Protein AF-X0TR51-F1 (afdb_monomer)

pLDDT: mean 93.68, std 5.57, range [57.34, 98.56]

Secondary structure (DSSP, 8-state):
--EEEEETTEEEEETSSS--SEETTEE--EEEEEEE-SSTTS-EEEEEEEEEESS--EEEEEEE---SS-TT-EEEEE-GGG-EEETTEEEEEPPP-TTSSSSS--TTHHHHSPPPEES-EEEEEEE--SS---EEEEEEEEEEPP-

InterPro domains:
  IPR057888 Crassvirus muzzle protein, C-terminal domain [PF25729] (19-97)

Organism: NCBI:txid412755

Mean predicted aligned error: 4.41 Å

Solvent-accessible surface area (backbone atoms only — not comparable to full-atom values): 8303 Å² total; per-residue (Å²): 137,84,52,73,51,71,60,87,95,44,82,45,69,48,70,79,58,69,56,39,60,53,57,94,85,46,77,49,63,51,76,46,79,48,76,52,48,76,65,60,91,41,49,26,38,54,48,32,38,37,41,37,35,86,55,81,55,25,27,75,35,31,42,24,73,54,43,100,88,38,78,72,22,41,34,33,46,42,56,44,90,60,44,44,81,52,96,76,29,34,36,28,64,61,43,14,15,14,30,59,91,40,81,60,76,36,81,76,22,34,77,73,30,45,80,40,65,34,40,40,39,40,35,36,37,38,32,75,68,46,48,89,74,54,77,78,48,78,48,80,44,60,50,70,65,81,129

Sequence (147 aa):
MKLVSYIGDAIYIHNSNETRNNFWGSQRNSILEVVANEAPNIKKTFEAMAIHSNKPWDVNYIGIPADGTYESGMQSKIPESRFRLIEGIYHSPYLRNMKTYTSTASNLDLIRGESLRGYYAEHRLVNDDTTEVTLFKVDVMGNVSRI

Nearest PDB structures (foldseek):
  8ckb-assembly1_F001  TM=7.192E-01  e=5.244E-05  Bacteroides phage crAss001
  7qok-assembly1_A  TM=7.126E-01  e=6.211E-05  Bacteroides phage crAss001
  6gjt-assembly1_C  TM=2.419E-01  e=7.248E-01  Chlamydia trachomatis
  4gwn-assembly1_A  TM=2.907E-01  e=1.891E+00  Homo sapiens
  3ejk-assembly1_A-2  TM=1.885E-01  e=7.248E-01  Oleidesulfovibrio alaskensis G20

Foldseek 3Di:
DWDWDDDPPDIDTAPPDQFHCQDPNDRDKDKDKDKFQVPLVFKKFWWKKKWQKQDFKWQAWKWADADPVRNLGFIFTQGSVQFDQDPRMTMHTFFAGQCQPHSDGHPVCSHVHHTHMHNMMMTMIIGRDRGDMDTDDMDIDIGTDDD

Structure (mmCIF, N/CA/C/O backbone):
data_AF-X0TR51-F1
#
_entry.id   AF-X0TR51-F1
#
loop_
_atom_site.group_PDB
_atom_site.id
_atom_site.type_symbol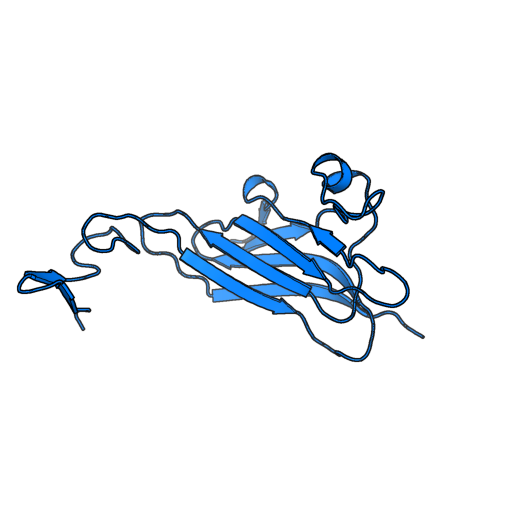
_atom_site.label_atom_id
_atom_site.label_alt_id
_atom_site.label_comp_id
_atom_site.label_asym_id
_atom_site.label_entity_id
_atom_site.label_seq_id
_atom_site.pdbx_PDB_ins_code
_atom_site.Cartn_x
_atom_site.Cartn_y
_atom_site.Cartn_z
_atom_site.occupancy
_atom_site.B_iso_or_equiv
_atom_site.auth_seq_id
_atom_site.auth_comp_id
_atom_site.auth_asym_id
_atom_site.auth_atom_id
_atom_site.pdbx_PDB_model_num
ATOM 1 N N . MET A 1 1 ? -3.208 -4.317 30.575 1.00 69.62 1 MET A N 1
ATOM 2 C CA . MET A 1 1 ? -2.765 -2.917 30.776 1.00 69.62 1 MET A CA 1
ATOM 3 C C . MET A 1 1 ? -3.768 -2.015 30.067 1.00 69.62 1 MET A C 1
ATOM 5 O O . MET A 1 1 ? -4.148 -2.369 28.959 1.00 69.62 1 MET A O 1
ATOM 9 N N . LYS A 1 2 ? -4.270 -0.941 30.690 1.00 81.12 2 LYS A N 1
ATOM 10 C CA . LYS A 1 2 ? -5.188 0.005 30.023 1.00 81.12 2 LYS A CA 1
ATOM 11 C C . LYS A 1 2 ? -4.378 1.170 29.463 1.00 81.12 2 LYS A C 1
ATOM 13 O O . LYS A 1 2 ? -3.544 1.712 30.183 1.00 81.12 2 LYS A O 1
ATOM 18 N N . LEU A 1 3 ? -4.621 1.533 28.207 1.00 86.69 3 LEU A N 1
ATOM 19 C CA . LEU A 1 3 ? -4.030 2.722 27.599 1.00 86.69 3 LEU A CA 1
ATOM 20 C C . LEU A 1 3 ? -4.918 3.926 27.933 1.00 86.69 3 LEU A C 1
ATOM 22 O O . LEU A 1 3 ? -6.128 3.889 27.720 1.00 86.69 3 LEU A O 1
ATOM 26 N N . VAL A 1 4 ? -4.324 4.980 28.485 1.00 90.31 4 VAL A N 1
ATOM 27 C CA . VAL A 1 4 ? -5.047 6.159 28.975 1.00 90.31 4 VAL A CA 1
ATOM 28 C C . VAL A 1 4 ? -4.386 7.416 28.424 1.00 90.31 4 VAL A C 1
ATOM 30 O O . VAL A 1 4 ? -3.162 7.515 28.411 1.00 90.31 4 VAL A O 1
ATOM 33 N N . SER A 1 5 ? -5.195 8.373 27.975 1.00 90.62 5 SER A N 1
ATOM 34 C CA . SER A 1 5 ? -4.749 9.710 27.569 1.00 90.62 5 SER A CA 1
ATOM 35 C C . SER A 1 5 ? -5.602 10.794 28.217 1.00 90.62 5 SER A C 1
ATOM 37 O O . SER A 1 5 ? -6.742 10.529 28.597 1.00 90.62 5 SER A O 1
ATOM 39 N N . TYR A 1 6 ? -5.087 12.020 28.250 1.00 89.12 6 TYR A N 1
ATOM 40 C CA . TYR A 1 6 ? -5.758 13.184 28.826 1.00 89.12 6 TYR A CA 1
ATOM 41 C C . TYR A 1 6 ? -5.978 14.251 27.752 1.00 89.12 6 TYR A C 1
ATOM 43 O O . TYR A 1 6 ? -5.099 14.473 26.918 1.00 89.12 6 TYR A O 1
ATOM 51 N N . ILE A 1 7 ? -7.138 14.906 27.771 1.00 86.69 7 ILE A N 1
ATOM 52 C CA . ILE A 1 7 ? -7.391 16.132 27.005 1.00 86.69 7 ILE A CA 1
ATOM 53 C C . ILE A 1 7 ? -8.014 17.167 27.946 1.00 86.69 7 ILE A C 1
ATOM 55 O O . ILE A 1 7 ? -9.140 17.003 28.414 1.00 86.69 7 ILE A O 1
ATOM 59 N N . GLY A 1 8 ? -7.240 18.198 28.298 1.00 87.31 8 GLY A N 1
ATOM 60 C CA . GLY A 1 8 ? -7.568 19.047 29.448 1.00 87.31 8 GLY A CA 1
ATOM 61 C C . GLY A 1 8 ? -7.698 18.205 30.723 1.00 87.31 8 GLY A C 1
ATOM 62 O O . GLY A 1 8 ? -6.837 17.369 30.996 1.00 87.31 8 GLY A O 1
ATOM 63 N N . ASP A 1 9 ? -8.809 18.369 31.439 1.00 87.81 9 ASP A N 1
ATOM 64 C CA . ASP A 1 9 ? -9.109 17.629 32.675 1.00 87.81 9 ASP A CA 1
ATOM 65 C C . ASP A 1 9 ? -9.849 16.296 32.435 1.00 87.81 9 ASP A C 1
ATOM 67 O O . ASP A 1 9 ? -10.185 15.580 33.381 1.00 87.81 9 ASP A O 1
ATOM 71 N N . ALA A 1 10 ? -10.126 15.937 31.176 1.00 87.81 10 ALA A N 1
ATOM 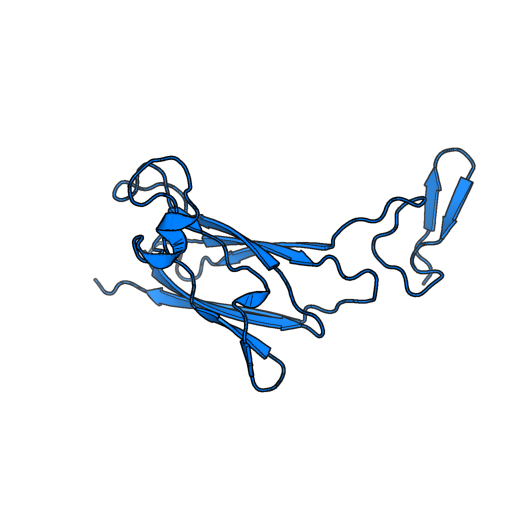72 C CA . ALA A 1 10 ? -10.861 14.723 30.837 1.00 87.81 10 ALA A CA 1
ATOM 73 C C . ALA A 1 10 ? -9.926 13.525 30.614 1.00 87.81 10 ALA A C 1
ATOM 75 O O . ALA A 1 10 ? -8.977 13.585 29.827 1.00 87.81 10 ALA A O 1
ATOM 76 N N . ILE A 1 11 ? -10.247 12.404 31.268 1.00 89.38 11 ILE A N 1
ATOM 77 C CA . ILE A 1 11 ? -9.571 11.115 31.084 1.00 89.38 11 ILE A CA 1
ATOM 78 C C . ILE A 1 11 ? -10.256 10.344 29.959 1.00 89.38 11 ILE A C 1
ATOM 80 O O . ILE A 1 11 ? -11.465 10.122 29.992 1.00 89.38 11 ILE A O 1
ATOM 84 N N . TYR A 1 12 ? -9.470 9.867 29.000 1.00 88.94 12 TYR A N 1
ATOM 85 C CA . TYR A 1 12 ? -9.935 8.994 27.932 1.00 88.94 12 TYR A CA 1
ATOM 86 C C . TYR A 1 12 ? -9.242 7.634 28.021 1.00 88.94 12 TYR A C 1
ATOM 88 O O . TYR A 1 12 ? -8.014 7.539 27.961 1.00 88.94 12 TYR A O 1
ATOM 96 N N . ILE A 1 13 ? -10.041 6.577 28.179 1.00 89.88 13 ILE A N 1
ATOM 97 C CA . ILE A 1 13 ? -9.565 5.194 28.249 1.00 89.88 13 ILE A CA 1
ATOM 98 C C . ILE A 1 13 ? -9.694 4.571 26.860 1.00 89.88 13 ILE A C 1
ATOM 100 O O . ILE A 1 13 ? -10.799 4.289 26.388 1.00 89.88 13 ILE A O 1
ATOM 104 N N . HIS A 1 14 ? -8.550 4.324 26.233 1.00 89.38 14 HIS A N 1
ATOM 105 C CA . HIS A 1 14 ? -8.461 3.677 24.928 1.00 89.38 14 HIS A CA 1
ATOM 106 C C . HIS A 1 14 ? -8.790 2.191 25.025 1.00 89.38 14 HIS A C 1
ATOM 108 O O . HIS A 1 14 ? -8.539 1.555 26.053 1.00 89.38 14 HIS A O 1
ATOM 114 N N . ASN A 1 15 ? -9.306 1.632 23.927 1.00 86.38 15 ASN A N 1
ATOM 115 C CA . ASN A 1 15 ? -9.636 0.209 23.796 1.00 86.38 15 ASN A CA 1
ATOM 116 C C . ASN A 1 15 ? -10.563 -0.302 24.917 1.00 86.38 15 ASN A C 1
ATOM 118 O O . ASN A 1 15 ? -10.451 -1.442 25.363 1.00 86.38 15 ASN A O 1
ATOM 122 N N . SER A 1 16 ? -11.457 0.561 25.410 1.00 88.62 16 SER A N 1
ATOM 123 C CA . SER A 1 16 ? -12.477 0.212 26.408 1.00 88.62 16 SER A CA 1
ATOM 124 C C . SER A 1 16 ? -13.672 -0.542 25.805 1.00 88.62 16 SER A C 1
ATOM 126 O O . SER A 1 16 ? -14.463 -1.121 26.544 1.00 88.62 16 SER A O 1
ATOM 128 N N . ASN A 1 17 ? -13.773 -0.565 24.476 1.00 88.56 17 ASN A N 1
ATOM 129 C CA . ASN A 1 17 ? -14.732 -1.314 23.670 1.00 88.56 17 ASN A CA 1
ATOM 130 C C . ASN A 1 17 ? -14.005 -1.963 22.470 1.00 88.56 17 ASN A C 1
ATOM 132 O O . ASN A 1 17 ? -12.772 -1.992 22.422 1.00 88.56 17 ASN A O 1
ATOM 136 N N . GLU A 1 18 ? -14.752 -2.506 21.509 1.00 89.81 18 GLU A N 1
ATOM 137 C CA . GLU A 1 18 ? -14.186 -3.117 20.296 1.00 89.81 18 GLU A CA 1
ATOM 138 C C . GLU A 1 18 ? -13.634 -2.089 19.299 1.00 89.81 18 GLU A C 1
ATOM 140 O O . GLU A 1 18 ? -12.819 -2.445 18.451 1.00 89.81 18 GLU A O 1
ATOM 145 N N . THR A 1 19 ? -14.016 -0.814 19.427 1.00 92.31 1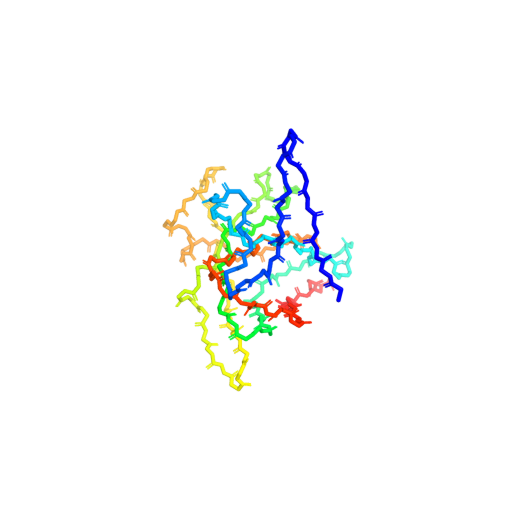9 THR A N 1
ATOM 146 C CA . THR A 1 19 ? -13.563 0.258 18.542 1.00 92.31 19 THR A CA 1
ATOM 147 C C . THR A 1 19 ? -12.086 0.582 18.792 1.00 92.31 19 THR A C 1
ATOM 149 O O . THR A 1 19 ? -11.666 0.935 19.896 1.00 92.31 19 THR A O 1
ATOM 152 N N . ARG A 1 20 ? -11.275 0.462 17.747 1.00 92.12 20 ARG A N 1
ATOM 153 C CA . ARG A 1 20 ? -9.848 0.788 17.689 1.00 92.12 20 ARG A CA 1
ATOM 154 C C . ARG A 1 20 ? -9.639 2.105 16.954 1.00 92.12 20 ARG A C 1
ATOM 156 O O . ARG A 1 20 ? -10.508 2.549 16.211 1.00 92.12 20 ARG A O 1
ATOM 163 N N . ASN A 1 21 ? -8.490 2.744 17.181 1.00 91.12 21 ASN A N 1
ATOM 164 C CA . ASN A 1 21 ? -8.105 4.027 16.569 1.00 91.12 21 ASN A CA 1
ATOM 165 C C . ASN A 1 21 ? -9.136 5.160 16.723 1.00 91.12 21 ASN A C 1
ATOM 167 O O . ASN A 1 21 ? -9.188 6.081 15.906 1.00 91.12 21 ASN A O 1
ATOM 171 N N . ASN A 1 22 ? -9.955 5.107 17.775 1.00 92.12 22 ASN A N 1
ATOM 172 C CA . ASN A 1 22 ? -10.863 6.186 18.118 1.00 92.12 22 ASN A CA 1
ATOM 173 C C . ASN A 1 22 ? -10.232 7.066 19.195 1.00 92.12 22 ASN A C 1
ATOM 175 O O . ASN A 1 22 ? -10.023 6.624 20.328 1.00 92.12 22 ASN A O 1
ATOM 179 N N . PHE A 1 23 ? -9.952 8.315 18.839 1.00 90.25 23 PHE A N 1
ATOM 180 C CA . PHE A 1 23 ? -9.351 9.301 19.727 1.00 90.25 23 PHE A CA 1
ATOM 181 C C . PHE A 1 23 ? -10.382 10.389 20.003 1.00 90.25 23 PHE A C 1
ATOM 183 O O . PHE A 1 23 ? -10.694 11.192 19.123 1.00 90.25 23 PHE A O 1
ATOM 190 N N . TRP A 1 24 ? -10.933 10.392 21.219 1.00 89.06 24 TRP A N 1
ATOM 191 C CA . TRP A 1 24 ? -11.911 11.389 21.672 1.00 89.06 24 TRP A CA 1
ATOM 192 C C . TRP A 1 24 ? -13.132 11.523 20.741 1.00 89.06 24 TRP A C 1
ATOM 194 O O . TRP A 1 24 ? -13.575 12.627 20.434 1.00 89.06 24 TRP A O 1
ATOM 204 N N . GLY A 1 25 ? -13.661 10.398 20.249 1.00 88.38 25 GLY A N 1
ATOM 205 C CA . GLY A 1 25 ? -14.802 10.362 19.326 1.00 88.38 25 GLY A CA 1
ATOM 206 C C . GLY A 1 25 ? -14.426 10.500 17.847 1.00 88.38 25 GLY A C 1
ATOM 207 O O . GLY A 1 25 ? -15.260 10.234 16.985 1.00 88.38 25 GLY A O 1
ATOM 208 N N . SER A 1 26 ? -13.178 10.849 17.524 1.00 91.75 26 SER A N 1
ATOM 209 C CA . SER A 1 26 ? -12.691 10.910 16.144 1.00 91.75 26 SER A CA 1
ATOM 210 C C . SER A 1 26 ? -12.097 9.566 15.719 1.00 91.75 26 SER A C 1
ATOM 212 O O . SER A 1 26 ? -11.048 9.153 16.219 1.00 91.75 26 SER A O 1
ATOM 214 N N . GLN A 1 27 ? -12.765 8.891 14.782 1.00 94.44 27 GLN A N 1
ATOM 215 C CA . GLN A 1 27 ? -12.278 7.649 14.183 1.00 94.44 27 GLN A CA 1
ATOM 216 C C . GLN A 1 27 ? -11.122 7.930 13.214 1.00 94.44 27 GLN A C 1
ATOM 218 O O . GLN A 1 27 ? -11.209 8.832 12.377 1.00 94.44 27 GLN A O 1
ATOM 223 N N . ARG A 1 28 ? -10.043 7.151 13.316 1.00 95.50 28 ARG A N 1
ATOM 224 C CA . ARG A 1 28 ? -8.875 7.215 12.430 1.00 95.50 28 ARG A CA 1
ATOM 225 C C . ARG A 1 28 ? -8.590 5.850 11.812 1.00 95.50 28 ARG A C 1
ATOM 227 O O . ARG A 1 28 ? -8.988 4.820 12.352 1.00 95.50 28 ARG A O 1
ATOM 234 N N . ASN A 1 29 ? -7.862 5.870 10.702 1.00 96.50 29 ASN A N 1
ATOM 235 C CA . ASN A 1 29 ? -7.392 4.665 10.030 1.00 96.50 29 ASN A CA 1
ATOM 236 C C . ASN A 1 29 ? -6.059 4.216 10.636 1.00 96.50 29 ASN A C 1
ATOM 238 O O . ASN A 1 29 ? -5.258 5.048 11.072 1.00 96.50 29 ASN A O 1
ATOM 242 N N . SER A 1 30 ? -5.800 2.912 10.602 1.00 95.88 30 SER A N 1
ATOM 243 C CA . SER A 1 30 ? -4.455 2.373 10.798 1.00 95.88 30 SER A CA 1
ATOM 244 C C . SER A 1 30 ? -3.615 2.689 9.566 1.00 95.88 30 SER A C 1
ATOM 246 O O . SER A 1 30 ? -4.066 2.458 8.444 1.00 95.88 30 SER A O 1
ATOM 248 N N . ILE A 1 31 ? -2.395 3.192 9.759 1.00 96.69 31 ILE A N 1
ATOM 249 C CA . ILE A 1 31 ? -1.447 3.456 8.671 1.00 96.69 31 ILE A CA 1
ATOM 250 C C . ILE A 1 31 ? -0.110 2.815 9.027 1.00 96.69 31 ILE A C 1
ATOM 252 O O . ILE A 1 31 ? 0.387 2.999 10.138 1.00 96.69 31 ILE A O 1
ATOM 256 N N . LEU A 1 32 ? 0.469 2.083 8.080 1.00 96.50 32 LEU A N 1
ATOM 257 C CA . LEU A 1 32 ? 1.811 1.524 8.181 1.00 96.50 32 LEU A CA 1
ATOM 258 C C . LEU A 1 32 ? 2.607 1.850 6.921 1.00 96.50 32 LEU A C 1
ATOM 260 O O . LEU A 1 32 ? 2.112 1.685 5.808 1.00 96.50 32 LEU A O 1
ATOM 264 N N . GLU A 1 33 ? 3.862 2.248 7.105 1.00 97.31 33 GLU A N 1
ATOM 265 C CA . GLU A 1 33 ? 4.808 2.449 6.012 1.00 97.31 33 GLU A CA 1
ATOM 266 C C . GLU A 1 33 ? 5.887 1.364 6.033 1.00 97.31 33 GLU A C 1
ATOM 268 O O . GLU A 1 33 ? 6.472 1.069 7.076 1.00 97.31 33 GLU A O 1
ATOM 273 N N . VAL A 1 34 ? 6.127 0.741 4.878 1.00 96.38 34 VAL A N 1
ATOM 274 C CA . VAL A 1 34 ? 7.087 -0.358 4.707 1.00 96.38 34 VAL A CA 1
ATOM 275 C C . VAL A 1 34 ? 8.010 -0.054 3.536 1.00 96.38 34 VAL A C 1
ATOM 277 O O . VAL A 1 34 ? 7.555 0.305 2.449 1.00 96.38 34 VAL A O 1
ATOM 280 N N . VAL A 1 35 ? 9.311 -0.256 3.734 1.00 97.12 35 VAL A N 1
ATOM 281 C CA . VAL A 1 35 ? 10.330 -0.068 2.696 1.00 97.12 35 VAL A CA 1
ATOM 282 C C . VAL A 1 35 ? 10.883 -1.424 2.270 1.00 97.12 35 VAL A C 1
ATOM 284 O O . VAL A 1 35 ? 11.391 -2.181 3.092 1.00 97.12 35 VAL A O 1
ATOM 287 N N . ALA A 1 36 ? 10.809 -1.726 0.976 1.00 95.75 36 ALA A N 1
ATOM 288 C CA . ALA A 1 36 ? 11.429 -2.899 0.372 1.00 95.75 36 ALA A CA 1
ATOM 289 C C . ALA A 1 36 ? 12.764 -2.499 -0.267 1.00 95.75 36 ALA A C 1
ATOM 291 O O . ALA A 1 36 ? 12.772 -1.875 -1.327 1.00 95.75 36 ALA A O 1
ATOM 292 N N . ASN A 1 37 ? 13.882 -2.841 0.379 1.00 94.69 37 ASN A N 1
ATOM 293 C CA . ASN A 1 37 ? 15.235 -2.394 0.014 1.00 94.69 37 ASN A CA 1
ATOM 294 C C . ASN A 1 37 ? 16.290 -3.518 0.031 1.00 94.69 37 ASN A C 1
ATOM 296 O O . ASN A 1 37 ? 17.472 -3.265 0.266 1.00 94.69 37 ASN A O 1
ATOM 300 N N . GLU A 1 38 ? 15.885 -4.772 -0.167 1.00 90.44 38 GLU A N 1
ATOM 301 C CA . GLU A 1 38 ? 16.843 -5.875 -0.247 1.00 90.44 38 GLU A CA 1
ATOM 302 C C . GLU A 1 38 ? 17.874 -5.587 -1.361 1.00 90.44 38 GLU A C 1
ATOM 304 O O . GLU A 1 38 ? 17.486 -5.169 -2.445 1.00 90.44 38 GLU A O 1
ATOM 309 N N . ALA A 1 39 ? 19.169 -5.843 -1.145 1.00 90.31 39 ALA A N 1
ATOM 310 C CA . ALA A 1 39 ? 20.241 -5.537 -2.109 1.00 90.31 39 ALA A CA 1
ATOM 311 C C . ALA A 1 39 ? 20.172 -4.089 -2.667 1.00 90.31 39 ALA A C 1
ATOM 313 O O . ALA A 1 39 ? 20.019 -3.901 -3.876 1.00 90.31 39 ALA A O 1
ATOM 314 N N . PRO A 1 40 ? 20.327 -3.057 -1.814 1.00 91.25 40 PRO A N 1
ATOM 315 C CA . PRO A 1 40 ? 19.979 -1.664 -2.129 1.00 91.25 40 PRO A CA 1
ATOM 316 C C . PRO A 1 40 ? 20.806 -1.029 -3.259 1.00 91.25 40 PRO A C 1
ATOM 318 O O . PRO A 1 40 ? 20.434 0.017 -3.776 1.00 91.25 40 PRO A O 1
ATOM 321 N N . ASN A 1 41 ? 21.915 -1.655 -3.659 1.00 91.31 41 ASN A N 1
ATOM 322 C CA . ASN A 1 41 ? 22.793 -1.174 -4.728 1.00 91.31 41 ASN A CA 1
ATOM 323 C C . ASN A 1 41 ? 22.435 -1.738 -6.112 1.00 91.31 41 ASN A C 1
ATOM 325 O O . ASN A 1 41 ? 23.124 -1.441 -7.087 1.00 91.31 41 ASN A O 1
ATOM 329 N N . ILE A 1 42 ? 21.391 -2.567 -6.222 1.00 92.75 42 ILE A N 1
ATOM 330 C CA . ILE A 1 42 ? 20.983 -3.197 -7.481 1.00 92.75 42 ILE A CA 1
ATOM 331 C C . ILE A 1 42 ? 19.516 -2.876 -7.753 1.00 92.75 42 ILE A C 1
ATOM 333 O O . ILE A 1 42 ? 18.671 -3.019 -6.875 1.00 92.75 42 ILE A O 1
ATOM 337 N N . LYS A 1 43 ? 19.198 -2.464 -8.987 1.00 93.12 43 LYS A N 1
ATOM 338 C CA . LYS A 1 43 ? 17.809 -2.232 -9.395 1.00 93.12 43 LYS A CA 1
ATOM 339 C C . LYS A 1 43 ? 17.033 -3.547 -9.460 1.00 93.12 43 LYS A C 1
ATOM 341 O O . LYS A 1 43 ? 17.496 -4.546 -10.021 1.00 93.12 43 LYS A O 1
ATOM 346 N N . LYS A 1 44 ? 15.806 -3.514 -8.957 1.00 93.12 44 LYS A N 1
ATOM 347 C CA . LYS A 1 44 ? 14.883 -4.647 -8.882 1.00 93.12 44 LYS A CA 1
ATOM 348 C C . LYS A 1 44 ? 13.605 -4.289 -9.617 1.00 93.12 44 LYS A C 1
ATOM 350 O O . LYS A 1 44 ? 13.210 -3.127 -9.631 1.00 93.12 44 LYS A O 1
ATOM 355 N N . THR A 1 45 ? 12.963 -5.281 -10.217 1.00 95.44 45 THR A N 1
ATOM 356 C CA . THR A 1 45 ? 11.591 -5.151 -10.720 1.00 95.44 45 THR A CA 1
ATOM 357 C C . THR A 1 45 ? 10.645 -5.712 -9.667 1.00 95.44 45 THR A C 1
ATOM 359 O O . THR A 1 45 ? 10.821 -6.855 -9.253 1.00 95.44 45 THR A O 1
ATOM 362 N N . PHE A 1 46 ? 9.674 -4.919 -9.220 1.00 96.31 46 PHE A N 1
ATOM 363 C CA . PHE A 1 46 ? 8.686 -5.321 -8.216 1.00 96.31 46 PHE A CA 1
ATOM 364 C C . PHE A 1 46 ? 7.510 -6.018 -8.901 1.00 96.31 46 PHE A C 1
ATOM 366 O O . PHE A 1 46 ? 6.906 -5.460 -9.819 1.00 96.31 46 PHE A O 1
ATOM 373 N N . GLU A 1 47 ? 7.199 -7.243 -8.478 1.00 96.19 47 GLU A N 1
ATOM 374 C CA . GLU A 1 47 ? 6.254 -8.116 -9.186 1.00 96.19 47 GLU A CA 1
ATOM 375 C C . GLU A 1 47 ? 4.990 -8.391 -8.390 1.00 96.19 47 GLU A C 1
ATOM 377 O O . GLU A 1 47 ? 3.888 -8.238 -8.919 1.00 96.19 47 GLU A O 1
ATOM 382 N N . ALA A 1 48 ? 5.129 -8.764 -7.117 1.00 96.94 48 ALA A N 1
ATOM 383 C CA . ALA A 1 48 ? 3.993 -9.104 -6.272 1.00 96.94 48 ALA A CA 1
ATOM 384 C C . ALA A 1 48 ? 4.234 -8.783 -4.797 1.00 96.94 48 ALA A C 1
ATOM 386 O O . ALA A 1 48 ? 5.368 -8.678 -4.338 1.00 96.94 48 ALA A O 1
ATOM 387 N N . MET A 1 49 ? 3.142 -8.639 -4.059 1.00 97.38 49 MET A N 1
ATOM 388 C CA . MET A 1 49 ? 3.126 -8.448 -2.617 1.00 97.38 49 MET A CA 1
ATOM 389 C C . MET A 1 49 ? 2.186 -9.468 -1.976 1.00 97.38 49 MET A C 1
ATOM 391 O O . MET A 1 49 ? 1.153 -9.824 -2.558 1.00 97.38 49 MET A O 1
ATOM 395 N N . ALA A 1 50 ? 2.529 -9.898 -0.764 1.00 97.94 50 ALA A N 1
ATOM 396 C CA . ALA A 1 50 ? 1.629 -10.640 0.105 1.00 97.94 50 ALA A CA 1
ATOM 397 C C . ALA A 1 50 ? 1.481 -9.944 1.465 1.00 97.94 50 ALA A C 1
ATOM 399 O O . ALA A 1 50 ? 2.458 -9.466 2.040 1.00 97.94 50 ALA A O 1
ATOM 400 N N . ILE A 1 51 ? 0.256 -9.887 1.979 1.00 98.06 51 ILE A N 1
ATOM 401 C CA . ILE A 1 51 ? -0.071 -9.294 3.277 1.00 98.06 51 ILE A CA 1
ATOM 402 C C . ILE A 1 51 ? -0.659 -10.393 4.160 1.00 98.06 51 ILE A C 1
ATOM 404 O O . ILE A 1 51 ? -1.714 -10.958 3.866 1.00 98.06 51 ILE A O 1
ATOM 408 N N . HIS A 1 52 ? 0.031 -10.692 5.256 1.00 98.12 52 HIS A N 1
ATOM 409 C CA . HIS A 1 52 ? -0.417 -11.644 6.265 1.00 98.12 52 HIS A CA 1
ATOM 410 C C . HIS A 1 52 ? -1.142 -10.871 7.359 1.00 98.12 52 HIS A C 1
ATOM 412 O O . HIS A 1 52 ? -0.517 -10.339 8.279 1.00 98.12 52 HIS A O 1
ATOM 418 N N . SER A 1 53 ? -2.462 -10.782 7.254 1.00 97.50 53 SER A N 1
ATOM 419 C CA . SER A 1 53 ? -3.296 -10.084 8.227 1.00 97.50 53 SER A CA 1
ATOM 420 C C . SER A 1 53 ? -4.631 -10.796 8.401 1.00 97.50 53 SER A C 1
ATOM 422 O O . SER A 1 53 ? -5.090 -11.497 7.503 1.00 97.50 53 SER A O 1
ATOM 424 N N . ASN A 1 54 ? -5.265 -10.618 9.558 1.00 96.31 54 ASN A N 1
ATOM 425 C CA . ASN A 1 54 ? -6.632 -11.092 9.790 1.00 96.31 54 ASN A CA 1
ATOM 426 C C . ASN A 1 54 ? -7.685 -10.264 9.030 1.00 96.31 54 ASN A C 1
ATOM 428 O O . ASN A 1 54 ? -8.832 -10.693 8.923 1.00 96.31 54 ASN A O 1
ATOM 432 N N . LYS A 1 55 ? -7.306 -9.089 8.518 1.00 96.00 55 LYS A N 1
ATOM 433 C CA . LYS A 1 55 ? -8.167 -8.150 7.804 1.00 96.00 55 LYS A CA 1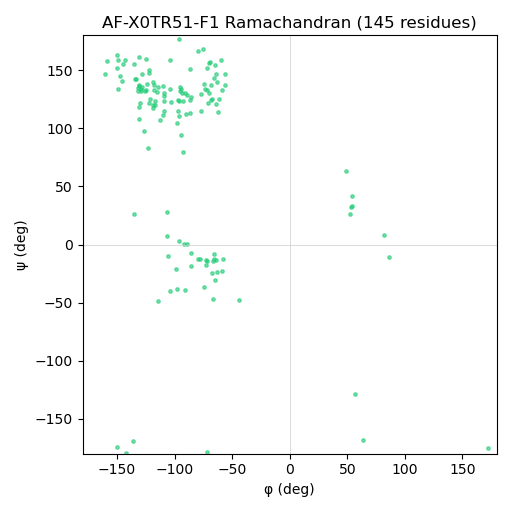
ATOM 434 C C . LYS A 1 55 ? -7.472 -7.623 6.548 1.00 96.00 55 LYS A C 1
ATOM 436 O O . LYS A 1 55 ? -6.243 -7.656 6.475 1.00 96.00 55 LYS A O 1
ATOM 441 N N . PRO A 1 56 ? -8.235 -7.187 5.543 1.00 94.56 56 PRO A N 1
ATOM 442 C CA . PRO A 1 56 ? -7.664 -6.637 4.325 1.00 94.56 56 PRO A CA 1
ATOM 443 C C . PRO A 1 56 ? -6.985 -5.279 4.566 1.00 94.56 56 PRO A C 1
ATOM 445 O O . PRO A 1 56 ? -7.285 -4.574 5.526 1.00 94.56 56 PRO A O 1
ATOM 448 N N . TRP A 1 57 ? -6.053 -4.910 3.687 1.00 97.81 57 TRP A N 1
ATOM 449 C CA . TRP A 1 57 ? -5.360 -3.619 3.715 1.00 97.81 57 TRP A CA 1
ATOM 450 C C . TRP A 1 57 ? -5.336 -3.011 2.313 1.00 97.81 57 TRP A C 1
ATOM 452 O O . TRP A 1 57 ? -5.136 -3.716 1.322 1.00 97.81 57 TRP A O 1
ATOM 462 N N . ASP A 1 58 ? -5.480 -1.693 2.239 1.00 98.00 58 ASP A N 1
ATOM 463 C CA . ASP A 1 58 ? -5.324 -0.910 1.019 1.00 98.00 58 ASP A CA 1
ATOM 464 C C . ASP A 1 58 ? -3.885 -0.395 0.911 1.00 98.00 58 ASP A C 1
ATOM 466 O O . ASP A 1 58 ? -3.394 0.301 1.803 1.00 98.00 58 ASP A O 1
ATOM 470 N N . VAL A 1 59 ? -3.186 -0.704 -0.182 1.00 98.19 59 VAL A N 1
ATOM 471 C CA . VAL A 1 59 ? -1.866 -0.117 -0.455 1.00 98.19 59 VAL A CA 1
ATOM 472 C C . VAL A 1 59 ? -2.079 1.127 -1.303 1.00 98.19 59 VAL A C 1
ATOM 474 O O . VAL A 1 59 ? -1.941 1.102 -2.529 1.00 98.19 59 VAL A O 1
ATOM 477 N N . ASN A 1 60 ? -2.458 2.227 -0.657 1.00 97.44 60 ASN A N 1
ATOM 478 C CA . ASN A 1 60 ? -2.902 3.430 -1.362 1.00 97.44 60 ASN A CA 1
ATOM 479 C C . ASN A 1 60 ? -1.763 4.207 -2.047 1.00 97.44 60 ASN A C 1
ATOM 481 O O . ASN A 1 60 ? -2.027 5.106 -2.851 1.00 97.44 60 ASN A O 1
ATOM 485 N N . TYR A 1 61 ? -0.512 3.892 -1.713 1.00 98.19 61 TYR A N 1
ATOM 486 C CA . TYR A 1 61 ? 0.670 4.512 -2.288 1.00 98.19 61 TYR A CA 1
ATOM 487 C C . TYR A 1 61 ? 1.833 3.530 -2.332 1.00 98.19 61 TYR A C 1
ATOM 489 O O . TYR A 1 61 ? 2.133 2.842 -1.354 1.00 98.19 61 TYR A O 1
ATOM 497 N N . ILE A 1 62 ? 2.487 3.512 -3.486 1.00 98.44 62 ILE A N 1
ATOM 498 C CA . ILE A 1 62 ? 3.741 2.822 -3.742 1.00 98.44 62 ILE A CA 1
ATOM 499 C C . ILE A 1 62 ? 4.649 3.833 -4.425 1.00 98.44 62 ILE A C 1
ATOM 501 O O . ILE A 1 62 ? 4.298 4.328 -5.498 1.00 98.44 62 ILE A O 1
ATOM 505 N N . GLY A 1 63 ? 5.778 4.152 -3.807 1.00 97.94 63 GLY A N 1
ATOM 506 C CA . GLY A 1 63 ? 6.744 5.126 -4.300 1.00 97.94 63 GLY A CA 1
ATOM 507 C C . GLY A 1 63 ? 8.068 4.465 -4.643 1.00 97.94 63 GLY A C 1
ATOM 508 O O . GLY A 1 63 ? 8.614 3.716 -3.839 1.00 97.94 63 GLY A O 1
ATOM 509 N N . ILE A 1 64 ? 8.598 4.764 -5.824 1.00 97.69 64 ILE A N 1
ATOM 510 C CA . ILE A 1 64 ? 9.979 4.456 -6.193 1.00 97.69 64 ILE A CA 1
ATOM 511 C C . ILE A 1 64 ? 10.654 5.784 -6.546 1.00 97.69 64 ILE A C 1
ATOM 513 O O . ILE A 1 64 ? 10.127 6.509 -7.398 1.00 97.69 64 ILE A O 1
ATOM 517 N N . PRO A 1 65 ? 11.786 6.127 -5.912 1.00 96.62 65 PRO A N 1
ATOM 518 C CA . PRO A 1 65 ? 12.473 7.383 -6.176 1.00 96.62 65 PRO A CA 1
ATOM 519 C C . PRO A 1 65 ? 12.919 7.532 -7.625 1.00 96.62 65 PRO A C 1
ATOM 521 O O . PRO A 1 65 ? 13.102 6.553 -8.350 1.00 96.62 65 PRO A O 1
ATOM 524 N N . ALA A 1 66 ? 13.136 8.784 -8.017 1.00 95.62 66 ALA A N 1
ATOM 525 C CA . ALA A 1 66 ? 13.727 9.102 -9.301 1.00 95.62 66 ALA A CA 1
ATOM 526 C C . ALA A 1 66 ? 15.166 8.590 -9.416 1.00 95.62 66 ALA A C 1
ATOM 528 O O . ALA A 1 66 ? 15.927 8.587 -8.447 1.00 95.62 66 ALA A O 1
ATOM 529 N N . ASP A 1 67 ? 15.545 8.203 -10.627 1.00 92.31 67 ASP A N 1
ATOM 530 C CA . ASP A 1 67 ? 16.917 7.874 -10.993 1.00 92.31 67 ASP A CA 1
ATOM 531 C C . ASP A 1 67 ? 17.221 8.370 -12.417 1.00 92.31 67 ASP A C 1
ATOM 533 O O . ASP A 1 67 ? 16.364 8.959 -13.072 1.00 92.31 67 ASP A O 1
ATOM 537 N N . GLY A 1 68 ? 18.441 8.138 -12.915 1.00 89.50 68 GLY A N 1
ATOM 538 C CA . GLY A 1 68 ? 18.835 8.580 -14.261 1.00 89.50 68 GLY A CA 1
ATOM 539 C C . GLY A 1 68 ? 18.082 7.906 -15.420 1.00 89.50 68 GLY A C 1
ATOM 540 O O . GLY A 1 68 ? 18.262 8.298 -16.565 1.00 89.50 68 GLY A O 1
ATOM 541 N N . THR A 1 69 ? 17.275 6.875 -15.156 1.00 88.44 69 THR A N 1
ATOM 542 C CA . THR A 1 69 ? 16.371 6.246 -16.132 1.00 88.44 69 THR A CA 1
ATOM 543 C C . THR A 1 69 ? 14.945 6.781 -15.988 1.00 88.44 69 THR A C 1
ATOM 545 O O . THR A 1 69 ? 14.268 6.985 -16.990 1.00 88.44 69 THR A O 1
ATOM 548 N N . TYR A 1 70 ? 14.493 7.018 -14.755 1.00 91.25 70 TYR A N 1
ATOM 549 C CA . TYR A 1 70 ? 13.150 7.486 -14.420 1.00 91.25 70 TYR A CA 1
ATOM 550 C C . TYR A 1 70 ? 13.223 8.788 -13.624 1.00 91.25 70 TYR A C 1
ATOM 552 O O . TYR A 1 70 ? 13.125 8.787 -12.399 1.00 91.25 70 TYR A O 1
ATOM 560 N N . GLU A 1 71 ? 13.356 9.918 -14.316 1.00 92.12 71 GLU A N 1
ATOM 561 C CA . GLU A 1 71 ? 13.596 11.230 -13.690 1.00 92.12 71 GLU A CA 1
ATOM 562 C C . GLU A 1 71 ? 12.456 11.708 -12.771 1.00 92.12 71 GLU A C 1
ATOM 564 O O . GLU A 1 71 ? 12.672 12.502 -11.861 1.00 92.12 71 GLU A O 1
ATOM 569 N N . SER A 1 72 ? 11.231 11.214 -12.977 1.00 93.62 72 SER A N 1
ATOM 570 C CA . SER A 1 72 ? 10.062 11.524 -12.130 1.00 93.62 72 SER A CA 1
ATOM 571 C C . SER A 1 72 ? 9.782 10.472 -11.044 1.00 93.62 72 SER A C 1
ATOM 573 O O . SER A 1 72 ? 8.777 10.571 -10.322 1.00 93.62 72 SER A O 1
ATOM 575 N N . GLY A 1 73 ? 10.643 9.454 -10.947 1.00 96.25 73 GLY A N 1
ATOM 576 C CA . GLY A 1 73 ? 10.396 8.235 -10.183 1.00 96.25 73 GLY A CA 1
ATOM 577 C C . GLY A 1 73 ? 9.214 7.441 -10.728 1.00 96.25 73 GLY A C 1
ATOM 578 O O . GLY A 1 73 ? 8.676 7.729 -11.800 1.00 96.25 73 GLY A O 1
ATOM 579 N N . MET A 1 74 ? 8.775 6.450 -9.960 1.00 97.81 74 MET A N 1
ATOM 580 C CA . MET A 1 74 ? 7.553 5.708 -10.253 1.00 97.81 74 MET A CA 1
ATOM 581 C C . MET A 1 74 ? 6.576 5.800 -9.097 1.00 97.81 74 MET A C 1
ATOM 583 O O . MET A 1 74 ? 6.961 5.906 -7.933 1.00 97.81 74 MET A O 1
ATOM 587 N N . GLN A 1 75 ? 5.294 5.743 -9.433 1.00 98.00 75 GLN A N 1
ATOM 588 C CA . GLN A 1 75 ? 4.229 5.700 -8.445 1.00 98.00 75 GLN A CA 1
ATOM 589 C C . GLN A 1 75 ? 3.220 4.625 -8.820 1.00 98.00 75 GLN A C 1
ATOM 591 O O . GLN A 1 75 ? 2.916 4.443 -9.994 1.00 98.00 75 GLN A O 1
ATOM 596 N N . SER A 1 76 ? 2.679 3.922 -7.837 1.00 98.25 76 SER A N 1
ATOM 597 C CA . SER A 1 76 ? 1.584 2.975 -8.033 1.00 98.25 76 SE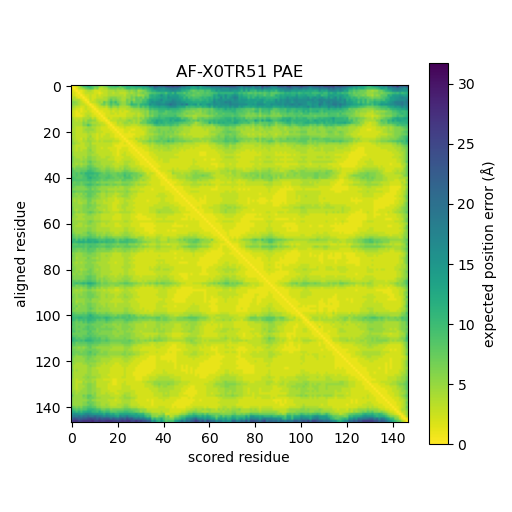R A CA 1
ATOM 598 C C . SER A 1 76 ? 0.718 2.897 -6.778 1.00 98.25 76 SER A C 1
ATOM 600 O O . SER A 1 76 ? 0.885 3.673 -5.835 1.00 98.25 76 SER A O 1
ATOM 602 N N . LYS A 1 77 ? -0.238 1.978 -6.795 1.00 98.00 77 LYS A N 1
ATOM 603 C CA . LYS A 1 77 ? -1.075 1.578 -5.666 1.00 98.00 77 LYS A CA 1
ATOM 604 C C . LYS A 1 77 ? -1.651 0.196 -5.936 1.00 98.00 77 LYS A C 1
ATOM 606 O O . LYS A 1 77 ? -1.775 -0.209 -7.092 1.00 98.00 77 LYS A O 1
ATOM 611 N N . ILE A 1 78 ? -2.043 -0.508 -4.887 1.00 97.69 78 ILE A N 1
ATOM 612 C CA . ILE A 1 78 ? -2.784 -1.764 -4.982 1.00 97.69 78 ILE A CA 1
ATOM 613 C C . ILE A 1 78 ? -4.029 -1.600 -4.109 1.00 97.69 78 ILE A C 1
ATOM 615 O O . ILE A 1 78 ? -3.932 -1.748 -2.890 1.00 97.69 78 ILE A O 1
ATOM 619 N N . PRO A 1 79 ? -5.181 -1.258 -4.718 1.00 96.69 79 PRO A N 1
ATOM 620 C CA . PRO A 1 79 ? -6.434 -1.187 -3.988 1.00 96.69 79 PRO A CA 1
ATOM 621 C C . PRO A 1 79 ? -6.744 -2.515 -3.304 1.00 96.69 79 PRO A C 1
ATOM 623 O O . PRO A 1 79 ? -6.475 -3.561 -3.898 1.00 96.69 79 PRO A O 1
ATOM 626 N N . GLU A 1 80 ? -7.382 -2.489 -2.137 1.00 96.69 80 GLU A N 1
ATOM 627 C CA . GLU A 1 80 ? -7.791 -3.700 -1.403 1.00 96.69 80 GLU A CA 1
ATOM 628 C C . GLU A 1 80 ? -8.431 -4.760 -2.322 1.00 96.69 80 GLU A C 1
ATOM 630 O O . GLU A 1 80 ? -8.036 -5.923 -2.327 1.00 96.69 80 GLU A O 1
ATOM 635 N N . SER A 1 81 ? -9.370 -4.338 -3.175 1.00 96.06 81 SER A N 1
ATOM 636 C CA . SER A 1 81 ? -10.094 -5.205 -4.123 1.00 96.06 81 SER A CA 1
ATOM 637 C C . SER A 1 81 ? -9.213 -5.971 -5.124 1.00 96.06 81 SER A C 1
ATOM 639 O O . SER A 1 81 ? -9.697 -6.862 -5.825 1.00 96.06 81 SER A O 1
ATOM 641 N N . ARG A 1 82 ? -7.928 -5.621 -5.248 1.00 96.69 82 ARG A N 1
ATOM 642 C CA . ARG A 1 82 ? -6.958 -6.323 -6.101 1.00 96.69 82 ARG A CA 1
ATOM 643 C C . ARG A 1 82 ? -6.305 -7.509 -5.407 1.00 96.69 82 ARG A C 1
ATOM 645 O O . ARG A 1 82 ? -5.783 -8.379 -6.109 1.00 96.69 82 ARG A O 1
ATOM 652 N N . PHE A 1 83 ? -6.357 -7.565 -4.080 1.00 97.62 83 PHE A N 1
ATOM 653 C CA . PHE A 1 83 ? -5.860 -8.701 -3.328 1.00 97.62 83 PHE A CA 1
ATOM 654 C C . PHE A 1 83 ? -6.802 -9.894 -3.449 1.00 97.62 83 PHE A C 1
ATOM 656 O O . PHE A 1 83 ? -8.024 -9.780 -3.381 1.00 97.62 83 PHE A O 1
ATOM 663 N N . ARG A 1 84 ? -6.210 -11.073 -3.616 1.00 97.56 84 ARG A N 1
ATOM 664 C CA . ARG A 1 84 ? -6.901 -12.357 -3.552 1.00 97.56 84 ARG A CA 1
ATOM 665 C C . ARG A 1 84 ? -6.476 -13.077 -2.287 1.00 97.56 84 ARG A C 1
ATOM 667 O O . ARG A 1 84 ? -5.282 -13.244 -2.055 1.00 97.56 84 ARG A O 1
ATOM 674 N N . LEU A 1 85 ? -7.456 -13.505 -1.499 1.00 96.81 85 LEU A N 1
ATOM 675 C CA . LEU A 1 85 ? -7.219 -14.325 -0.321 1.00 96.81 85 LEU A CA 1
ATOM 676 C C . LEU A 1 85 ? -6.936 -15.765 -0.762 1.00 96.81 85 LEU A C 1
ATOM 678 O O . LEU A 1 85 ? -7.806 -16.424 -1.333 1.00 96.81 85 LEU A O 1
ATOM 682 N N . ILE A 1 86 ? -5.721 -16.241 -0.515 1.00 96.06 86 ILE A N 1
ATOM 683 C CA . ILE A 1 86 ? -5.271 -17.600 -0.826 1.00 96.06 86 ILE A CA 1
ATOM 684 C C . ILE A 1 86 ? -4.624 -18.141 0.443 1.00 96.06 86 ILE A C 1
ATOM 686 O O . ILE A 1 86 ? -3.721 -17.513 0.981 1.00 96.06 86 ILE A O 1
ATOM 690 N N . GLU A 1 87 ? -5.136 -19.261 0.961 1.00 93.75 87 GLU A N 1
ATOM 691 C CA . GLU A 1 87 ? -4.603 -19.914 2.173 1.00 93.75 87 GLU A CA 1
ATOM 692 C C . GLU A 1 87 ? -4.485 -18.974 3.395 1.00 93.75 87 GLU A C 1
ATOM 694 O O . GLU A 1 87 ? -3.600 -19.111 4.233 1.00 93.75 87 GLU A O 1
ATOM 699 N N . GLY A 1 88 ? -5.396 -17.998 3.508 1.00 93.00 88 GLY A N 1
ATOM 700 C CA . GLY A 1 88 ? -5.395 -17.020 4.604 1.00 93.00 88 GLY A CA 1
ATOM 701 C C . GLY A 1 88 ? -4.433 -15.840 4.417 1.00 93.00 88 GLY A C 1
ATOM 702 O O . GLY A 1 88 ? -4.270 -15.047 5.341 1.00 93.00 88 GLY A O 1
ATOM 703 N N . ILE A 1 89 ? -3.815 -15.698 3.242 1.00 97.31 89 ILE A N 1
ATOM 704 C CA . ILE A 1 89 ? -2.879 -14.620 2.905 1.00 97.31 89 ILE A CA 1
ATOM 705 C C . ILE A 1 89 ? -3.442 -13.800 1.740 1.00 97.31 89 ILE A C 1
ATOM 707 O O . ILE A 1 89 ? -3.971 -14.345 0.770 1.00 97.31 89 ILE A O 1
ATOM 711 N N . TYR A 1 90 ? -3.333 -12.475 1.817 1.00 98.06 90 TYR A N 1
ATOM 712 C CA . TYR A 1 90 ? -3.761 -11.576 0.749 1.00 98.06 90 TYR A CA 1
ATOM 713 C C . TYR A 1 90 ? -2.635 -11.401 -0.268 1.00 98.06 90 TYR A C 1
ATOM 715 O O . TYR A 1 90 ? -1.621 -10.780 0.039 1.00 98.06 90 TYR A O 1
ATOM 723 N N . HIS A 1 91 ? -2.819 -11.893 -1.493 1.00 98.00 91 HIS A N 1
ATOM 724 C CA . HIS A 1 91 ? -1.838 -11.786 -2.576 1.00 98.00 91 HIS A CA 1
ATOM 725 C C . HIS A 1 91 ? -2.297 -10.834 -3.677 1.00 98.00 91 HIS A C 1
ATOM 727 O O . HIS A 1 91 ? -3.434 -10.918 -4.145 1.00 98.00 91 HIS A O 1
ATOM 733 N N . SER A 1 92 ? -1.397 -9.984 -4.168 1.00 97.88 92 SER A N 1
ATOM 734 C CA . SER A 1 92 ? -1.633 -9.196 -5.381 1.00 97.88 92 SER A CA 1
ATOM 735 C C . SER A 1 92 ? -0.343 -8.995 -6.175 1.00 97.88 92 SER A C 1
ATOM 737 O O . SER A 1 92 ? 0.697 -8.711 -5.578 1.00 97.88 92 SER A O 1
ATOM 739 N N . PRO A 1 93 ? -0.386 -9.056 -7.520 1.00 97.25 93 PRO A N 1
ATOM 740 C CA . PRO A 1 93 ? 0.669 -8.459 -8.325 1.00 97.25 93 PRO A CA 1
ATOM 741 C C . PRO A 1 93 ? 0.671 -6.936 -8.138 1.00 97.25 93 PRO A C 1
ATOM 743 O O . PRO A 1 93 ? -0.373 -6.331 -7.857 1.00 97.25 93 PRO A O 1
ATOM 746 N N 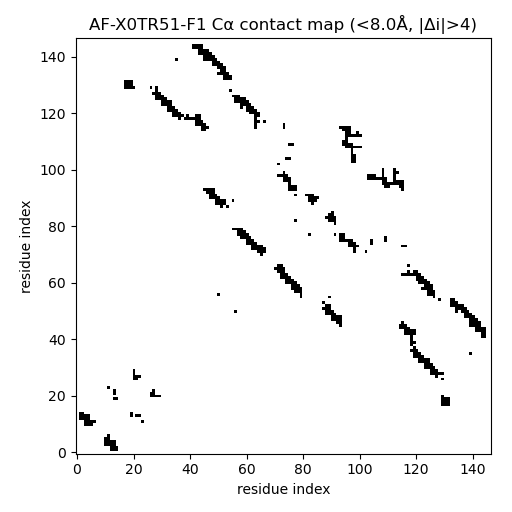. TYR A 1 94 ? 1.822 -6.305 -8.351 1.00 97.44 94 TYR A N 1
ATOM 747 C CA . TYR A 1 94 ? 1.881 -4.852 -8.456 1.00 97.44 94 TYR A CA 1
ATOM 748 C C . TYR A 1 94 ? 1.136 -4.379 -9.702 1.00 97.44 94 TYR A C 1
ATOM 750 O O . TYR A 1 94 ? 1.174 -5.004 -10.767 1.00 97.44 94 TYR A O 1
ATOM 758 N N . LEU A 1 95 ? 0.465 -3.238 -9.566 1.00 97.50 95 LEU A N 1
ATOM 759 C CA . LEU A 1 95 ? -0.022 -2.482 -10.711 1.00 97.50 95 LEU A CA 1
ATOM 760 C C . LEU A 1 95 ? 1.118 -1.657 -11.317 1.00 97.50 95 LEU A C 1
ATOM 762 O O . LEU A 1 95 ? 2.191 -1.501 -10.733 1.00 97.50 95 LEU A O 1
ATOM 766 N N . ARG A 1 96 ? 0.888 -1.135 -12.516 1.00 97.38 96 ARG A N 1
ATOM 767 C CA . ARG A 1 96 ? 1.910 -0.452 -13.313 1.00 97.38 96 ARG A CA 1
ATOM 768 C C . ARG A 1 96 ? 2.234 0.955 -12.806 1.00 97.38 96 ARG A C 1
ATOM 770 O O . ARG A 1 96 ? 1.518 1.513 -11.975 1.00 97.38 96 ARG A O 1
ATOM 777 N N . ASN A 1 97 ? 3.317 1.523 -13.331 1.00 97.69 97 ASN A N 1
ATOM 778 C CA . ASN A 1 97 ? 3.746 2.888 -13.062 1.00 97.69 97 ASN A CA 1
ATOM 779 C C . ASN A 1 97 ? 2.694 3.901 -13.540 1.00 97.69 97 ASN A C 1
ATOM 781 O O . ASN A 1 97 ? 2.488 4.086 -14.738 1.00 97.69 97 ASN A O 1
ATOM 785 N N . MET A 1 98 ? 2.090 4.616 -12.598 1.00 97.62 98 MET A N 1
ATOM 786 C CA . MET A 1 98 ? 1.132 5.692 -12.837 1.00 97.62 98 MET A CA 1
ATOM 787 C C . MET A 1 98 ? 1.750 6.927 -13.507 1.00 97.62 98 MET A C 1
ATOM 789 O O . MET A 1 98 ? 1.009 7.795 -13.951 1.00 97.62 98 MET A O 1
ATOM 793 N N . LYS A 1 99 ? 3.081 7.037 -13.538 1.00 96.44 99 LYS A N 1
ATOM 794 C CA . LYS A 1 99 ? 3.836 8.154 -14.127 1.00 96.44 99 LYS A CA 1
ATOM 795 C C . LYS A 1 99 ? 4.504 7.771 -15.453 1.00 96.44 99 LYS A C 1
ATOM 797 O O . LYS A 1 99 ? 5.568 8.279 -15.783 1.00 96.44 99 LYS A O 1
ATOM 802 N N . THR A 1 100 ? 3.929 6.818 -16.187 1.00 93.00 100 THR A N 1
ATOM 803 C CA . THR A 1 100 ? 4.558 6.292 -17.411 1.00 93.00 100 THR A CA 1
ATOM 804 C C . THR A 1 100 ? 4.628 7.348 -18.511 1.00 93.00 100 THR A C 1
ATOM 806 O O . THR A 1 100 ? 5.667 7.523 -19.137 1.00 93.00 100 THR A O 1
ATOM 809 N N . TYR A 1 101 ? 3.527 8.061 -18.758 1.00 89.81 101 TYR A N 1
ATOM 810 C CA . TYR A 1 101 ? 3.455 9.025 -19.863 1.00 89.81 101 TYR A CA 1
ATOM 811 C C . TYR A 1 101 ? 3.685 10.469 -19.426 1.00 89.81 101 TYR A C 1
ATOM 813 O O . TYR A 1 101 ? 4.007 11.324 -20.247 1.00 89.81 101 TYR A O 1
ATOM 821 N N . THR A 1 102 ? 3.485 10.760 -18.142 1.00 90.25 102 THR A N 1
ATOM 822 C CA . THR A 1 102 ? 3.643 12.102 -17.582 1.00 90.25 102 THR A CA 1
ATOM 823 C C . THR A 1 102 ? 4.244 12.009 -16.187 1.00 90.25 102 THR A C 1
ATOM 825 O O . THR A 1 102 ? 4.104 10.992 -15.514 1.00 90.25 102 THR A O 1
ATOM 828 N N . SER A 1 103 ? 4.841 13.096 -15.706 1.00 89.75 103 SER A N 1
ATOM 829 C CA . SER A 1 103 ? 5.314 13.199 -14.320 1.00 89.75 103 SER A CA 1
ATOM 830 C C . SER A 1 103 ? 4.179 13.185 -13.280 1.00 89.75 103 SER A C 1
ATOM 832 O O . SER A 1 103 ? 4.430 12.992 -12.087 1.00 89.75 103 SER A O 1
ATOM 834 N N . THR A 1 104 ? 2.926 13.344 -13.721 1.00 93.75 104 THR A N 1
ATOM 835 C CA . THR A 1 104 ? 1.724 13.295 -12.885 1.00 93.75 104 THR A CA 1
ATOM 836 C C . THR A 1 104 ? 1.136 11.886 -12.875 1.00 93.75 104 THR A C 1
ATOM 838 O O . THR A 1 104 ? 0.908 11.281 -13.919 1.00 93.75 104 THR A O 1
ATOM 841 N N . ALA A 1 105 ? 0.846 11.364 -11.682 1.00 94.88 105 ALA A N 1
ATOM 842 C CA . ALA A 1 105 ? 0.292 10.024 -11.530 1.00 94.88 105 ALA A CA 1
ATOM 843 C C . ALA A 1 105 ? -1.144 9.925 -12.091 1.00 94.88 105 ALA A C 1
ATOM 845 O O . ALA A 1 105 ? -2.041 10.646 -11.654 1.00 94.88 105 ALA A O 1
ATOM 846 N N . SER A 1 106 ? -1.380 8.984 -13.007 1.00 95.25 106 SER A N 1
ATOM 847 C CA . SER A 1 106 ? -2.679 8.692 -13.620 1.00 95.25 106 SER A CA 1
ATOM 848 C C . SER A 1 106 ? -3.196 7.300 -13.247 1.00 95.25 106 SER A C 1
ATOM 850 O O . SER A 1 106 ? -2.478 6.305 -13.323 1.00 95.25 106 SER A O 1
ATOM 852 N N . ASN A 1 107 ? -4.483 7.194 -12.895 1.00 93.00 107 ASN A N 1
ATOM 853 C CA . ASN A 1 107 ? -5.124 5.893 -12.651 1.00 93.00 107 ASN A CA 1
ATOM 854 C C . ASN A 1 107 ? -5.258 5.047 -13.929 1.00 93.00 107 ASN A C 1
ATOM 856 O O . ASN A 1 107 ? -5.337 3.825 -13.828 1.00 93.00 107 ASN A O 1
ATOM 860 N N . LEU A 1 108 ? -5.279 5.667 -15.117 1.00 93.56 108 LEU A N 1
ATOM 861 C CA . LEU A 1 108 ? -5.325 4.935 -16.393 1.00 93.56 108 LEU A CA 1
ATOM 862 C C . LEU A 1 108 ? -4.047 4.115 -16.612 1.00 93.56 108 LEU A C 1
ATOM 864 O O . LEU A 1 108 ? -4.079 3.029 -17.198 1.00 93.56 108 LEU A O 1
ATOM 868 N N . ASP A 1 109 ? -2.940 4.611 -16.069 1.00 96.06 109 ASP A N 1
ATOM 869 C CA . ASP A 1 109 ? -1.620 4.033 -16.255 1.00 96.06 109 ASP A CA 1
ATOM 870 C C . ASP A 1 109 ? -1.385 2.827 -15.345 1.00 96.06 109 ASP A C 1
ATOM 872 O O . ASP A 1 109 ? -0.495 2.042 -15.634 1.00 96.06 109 ASP A O 1
ATOM 876 N N . LEU A 1 110 ? -2.231 2.572 -14.336 1.00 94.94 110 LEU A N 1
ATOM 877 C CA . LEU A 1 110 ? -2.137 1.377 -13.479 1.00 94.94 110 LEU A CA 1
ATOM 878 C C . LEU A 1 110 ? -2.229 0.050 -14.247 1.00 94.94 110 LEU A C 1
ATOM 880 O O . LEU A 1 110 ? -1.780 -0.984 -13.750 1.00 94.94 110 LEU A O 1
ATOM 884 N N . ILE A 1 111 ? -2.823 0.064 -15.442 1.00 91.75 111 ILE A N 1
ATOM 885 C CA . ILE A 1 111 ? -3.001 -1.128 -16.283 1.00 91.75 111 ILE A CA 1
ATOM 886 C C . ILE A 1 111 ? -2.005 -1.137 -17.448 1.00 91.75 111 ILE A C 1
ATOM 888 O O . ILE A 1 111 ? -1.487 -2.196 -17.799 1.00 91.75 111 ILE A O 1
ATOM 892 N N . ARG A 1 112 ? -1.752 0.030 -18.053 1.00 93.00 112 ARG A N 1
ATOM 893 C CA . ARG A 1 112 ? -1.011 0.164 -19.322 1.00 93.00 112 ARG A CA 1
ATOM 894 C C . ARG A 1 112 ? 0.412 0.694 -19.168 1.00 93.00 112 ARG A C 1
ATOM 896 O O . ARG A 1 112 ? 1.154 0.689 -20.142 1.00 93.00 112 ARG A O 1
ATOM 903 N N . GLY A 1 113 ? 0.766 1.160 -17.977 1.00 94.81 113 GLY A N 1
ATOM 904 C CA . GLY A 1 113 ? 2.071 1.729 -17.698 1.00 94.81 113 GLY A CA 1
ATOM 905 C C . GLY A 1 113 ? 3.196 0.698 -17.657 1.00 94.81 113 GLY A C 1
ATOM 906 O O . GLY A 1 113 ? 2.999 -0.512 -17.806 1.00 94.81 113 GLY A O 1
ATOM 907 N N . GLU A 1 114 ? 4.394 1.187 -17.381 1.00 95.50 114 GLU A N 1
ATOM 908 C CA . GLU A 1 114 ? 5.597 0.376 -17.235 1.00 95.50 114 GLU A CA 1
ATOM 909 C C . GLU A 1 114 ? 5.573 -0.479 -15.959 1.00 95.50 114 GLU A C 1
ATOM 911 O O . GLU A 1 114 ? 4.903 -0.167 -14.971 1.00 95.50 114 GLU A O 1
ATOM 916 N N . SER A 1 115 ? 6.327 -1.583 -15.961 1.00 96.00 115 SER A N 1
ATOM 917 C CA . SER A 1 115 ? 6.597 -2.343 -14.734 1.00 96.00 115 SER A CA 1
ATOM 918 C C . SER A 1 115 ? 7.383 -1.500 -13.736 1.00 96.00 115 SER A C 1
ATOM 920 O O . SER A 1 115 ? 8.346 -0.831 -14.11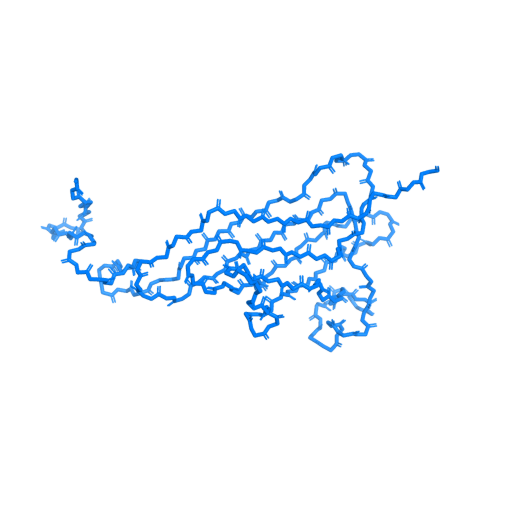3 1.00 96.00 115 SER A O 1
ATOM 922 N N . LEU A 1 116 ? 7.033 -1.623 -12.459 1.00 96.62 116 LEU A N 1
ATOM 923 C CA . LEU A 1 116 ? 7.722 -0.931 -11.380 1.00 96.62 116 LEU A CA 1
ATOM 924 C C . LEU A 1 116 ? 9.138 -1.463 -11.194 1.00 96.62 116 LEU A C 1
ATOM 926 O O . LEU A 1 116 ? 9.330 -2.661 -10.980 1.00 96.62 116 LEU A O 1
ATOM 930 N N . ARG A 1 117 ? 10.129 -0.575 -11.254 1.00 95.31 117 ARG A N 1
ATOM 931 C CA . ARG A 1 117 ? 11.529 -0.929 -11.032 1.00 95.31 117 ARG A CA 1
ATOM 932 C C . ARG A 1 117 ? 12.317 0.200 -10.385 1.00 95.31 117 ARG A C 1
ATOM 934 O O . ARG A 1 117 ? 12.092 1.360 -10.700 1.00 95.31 117 ARG A O 1
ATOM 941 N N . GLY A 1 118 ? 13.263 -0.159 -9.526 1.00 95.38 118 GLY A N 1
ATOM 942 C CA . GLY A 1 118 ? 14.143 0.778 -8.828 1.00 95.38 118 GLY A CA 1
ATOM 943 C C . GLY A 1 118 ? 14.998 0.081 -7.774 1.00 95.38 118 GLY A C 1
ATOM 944 O O . GLY A 1 118 ? 14.980 -1.144 -7.671 1.00 95.38 118 GLY A O 1
ATOM 945 N N . TYR A 1 119 ? 15.766 0.851 -7.007 1.00 95.12 119 TYR A N 1
ATOM 946 C CA . TYR A 1 119 ? 16.618 0.319 -5.934 1.00 95.12 119 TYR A CA 1
ATOM 947 C C . TYR A 1 119 ? 15.821 -0.107 -4.698 1.00 95.12 119 TYR A C 1
ATOM 949 O O . TYR A 1 119 ? 16.143 -1.104 -4.056 1.00 95.12 119 TYR A O 1
ATOM 957 N N . TYR A 1 120 ? 14.765 0.638 -4.378 1.00 96.25 120 TYR A N 1
ATOM 958 C CA . TYR A 1 120 ? 13.847 0.331 -3.292 1.00 96.25 120 TYR A CA 1
ATOM 959 C C . TYR A 1 120 ? 12.443 0.848 -3.614 1.00 96.25 120 TYR A C 1
ATOM 961 O O . TYR A 1 120 ? 12.273 1.676 -4.512 1.00 96.25 120 TYR A O 1
ATOM 969 N N . ALA A 1 121 ? 11.446 0.346 -2.888 1.00 97.62 121 ALA A N 1
ATOM 970 C CA . ALA A 1 121 ? 10.067 0.814 -2.973 1.00 97.62 121 ALA A CA 1
ATOM 971 C C . ALA A 1 121 ? 9.490 1.080 -1.579 1.00 97.62 121 ALA A C 1
ATOM 973 O O . ALA A 1 121 ? 9.629 0.262 -0.668 1.00 97.62 121 ALA A O 1
ATOM 974 N N . GLU A 1 122 ? 8.820 2.214 -1.435 1.00 98.19 122 GLU A N 1
ATOM 975 C CA . GLU A 1 122 ? 8.065 2.619 -0.252 1.00 98.19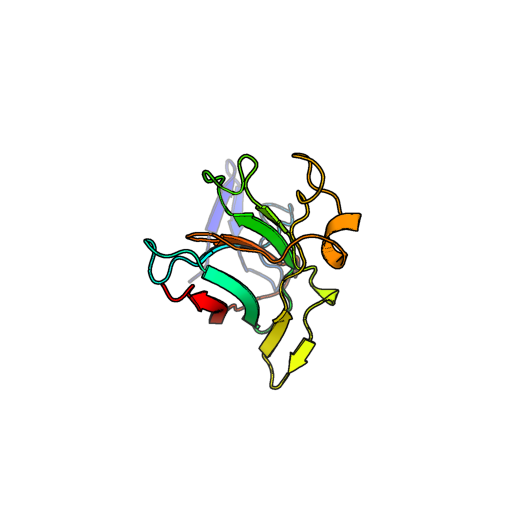 122 GLU A CA 1
ATOM 976 C C . GLU A 1 122 ? 6.597 2.247 -0.443 1.00 98.19 122 GLU A C 1
ATOM 978 O O . GLU A 1 122 ? 6.030 2.495 -1.505 1.00 98.19 122 GLU A O 1
ATOM 983 N N . HIS A 1 123 ? 5.971 1.674 0.577 1.00 98.38 123 HIS A N 1
ATOM 984 C CA . HIS A 1 123 ? 4.571 1.260 0.556 1.00 98.38 123 HIS A CA 1
ATOM 985 C C . HIS A 1 123 ? 3.862 1.893 1.731 1.00 98.38 123 HIS A C 1
ATOM 987 O O . HIS A 1 123 ? 4.333 1.769 2.859 1.00 98.38 123 HIS A O 1
ATOM 993 N N . ARG A 1 124 ? 2.704 2.499 1.485 1.00 98.56 124 ARG A N 1
ATOM 994 C CA . ARG A 1 124 ? 1.803 2.951 2.542 1.00 98.56 124 ARG A CA 1
ATOM 995 C C . ARG A 1 124 ? 0.562 2.075 2.541 1.00 98.56 124 ARG A C 1
ATOM 997 O O . ARG A 1 124 ? -0.230 2.111 1.599 1.00 98.56 124 ARG A O 1
ATOM 1004 N N . LEU A 1 125 ? 0.432 1.285 3.596 1.00 98.31 125 LEU A N 1
ATOM 1005 C CA . LEU A 1 125 ? -0.699 0.414 3.865 1.00 98.31 125 LEU A CA 1
ATOM 1006 C C . LEU A 1 125 ? -1.680 1.164 4.765 1.00 98.31 125 LEU 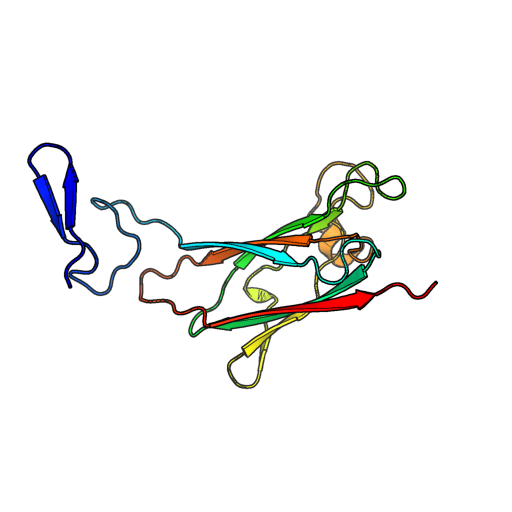A C 1
ATOM 1008 O O . LEU A 1 125 ? -1.279 1.772 5.759 1.00 98.31 125 LEU A O 1
ATOM 1012 N N . VAL A 1 126 ? -2.961 1.111 4.425 1.00 98.19 126 VAL A N 1
ATOM 1013 C CA . VAL A 1 126 ? -4.052 1.729 5.177 1.00 98.19 126 VAL A CA 1
ATOM 1014 C C . VAL A 1 126 ? -5.128 0.686 5.443 1.00 98.19 126 VAL A C 1
ATOM 1016 O O . VAL A 1 126 ? -5.494 -0.072 4.551 1.00 98.19 126 VAL A O 1
ATOM 1019 N N . ASN A 1 127 ? -5.640 0.657 6.667 1.00 97.50 127 ASN A N 1
ATOM 1020 C CA . ASN A 1 127 ? -6.808 -0.135 7.031 1.00 97.50 127 ASN A CA 1
ATOM 1021 C C . ASN A 1 127 ? -7.787 0.758 7.808 1.00 97.50 127 ASN A C 1
ATOM 1023 O O . ASN A 1 127 ? -7.390 1.509 8.705 1.00 97.50 127 ASN A O 1
ATOM 1027 N N . ASP A 1 128 ? -9.053 0.711 7.414 1.00 96.38 128 ASP A N 1
ATOM 1028 C CA . ASP A 1 128 ? -10.160 1.485 7.972 1.00 96.38 128 ASP A CA 1
ATOM 1029 C C . ASP A 1 128 ? -11.113 0.636 8.835 1.00 96.38 128 ASP A C 1
ATOM 1031 O O . ASP A 1 128 ? -12.129 1.156 9.306 1.00 96.38 128 ASP A O 1
ATOM 1035 N N . ASP A 1 129 ? -10.774 -0.632 9.115 1.00 95.94 129 ASP A N 1
ATOM 1036 C CA . ASP A 1 129 ? -11.512 -1.435 10.085 1.00 95.94 129 ASP A CA 1
ATOM 1037 C C . ASP A 1 129 ? -11.477 -0.737 11.445 1.00 95.94 129 ASP A C 1
ATOM 1039 O O . ASP A 1 129 ? -10.438 -0.330 11.975 1.00 95.94 129 ASP A O 1
ATOM 1043 N N . THR A 1 130 ? -12.652 -0.652 12.054 1.00 95.12 130 THR A N 1
ATOM 1044 C CA . THR A 1 130 ? -12.806 -0.086 13.391 1.00 95.12 130 THR A CA 1
ATOM 1045 C C . THR A 1 130 ? -12.568 -1.122 14.480 1.00 95.12 130 THR A C 1
ATOM 1047 O O . THR A 1 130 ? -12.523 -0.757 15.646 1.00 95.12 130 THR A O 1
ATOM 1050 N N . THR A 1 131 ? -12.404 -2.399 14.137 1.00 94.44 131 THR A N 1
ATOM 1051 C CA . THR A 1 131 ? -12.125 -3.486 15.083 1.00 94.44 131 THR A CA 1
ATOM 1052 C C . THR A 1 131 ? -10.632 -3.786 15.169 1.00 94.44 131 THR A C 1
ATOM 1054 O O . THR A 1 131 ? -9.818 -3.213 14.455 1.00 94.44 131 THR A O 1
ATOM 1057 N N . GLU A 1 132 ? -10.246 -4.716 16.039 1.00 92.62 132 GLU A N 1
ATOM 1058 C CA . GLU A 1 132 ? -8.857 -5.159 16.135 1.00 92.62 132 GLU A CA 1
ATOM 1059 C C . GLU A 1 132 ? -8.335 -5.789 14.834 1.00 92.62 132 GLU A C 1
ATOM 1061 O O . GLU A 1 132 ? -8.891 -6.756 14.306 1.00 92.62 132 GLU A O 1
ATOM 1066 N N . VAL A 1 133 ? -7.219 -5.242 14.352 1.00 94.81 133 VAL A N 1
ATOM 1067 C CA . VAL A 1 133 ? -6.483 -5.717 13.181 1.00 94.81 133 VAL A CA 1
ATOM 1068 C C . VAL A 1 133 ? -5.096 -6.145 13.618 1.00 94.81 133 VAL A C 1
ATOM 1070 O O . VAL A 1 133 ? -4.403 -5.425 14.333 1.00 94.81 133 VAL A O 1
ATOM 1073 N N . THR A 1 134 ? -4.680 -7.321 13.169 1.00 94.81 134 THR A N 1
ATOM 1074 C CA . THR A 1 134 ? -3.325 -7.830 13.356 1.00 94.81 134 THR A CA 1
ATOM 1075 C C . THR A 1 134 ? -2.672 -7.996 11.999 1.00 94.81 134 THR A C 1
ATOM 1077 O O . THR A 1 134 ? -3.188 -8.701 11.130 1.00 94.81 134 THR A O 1
ATOM 1080 N N . LEU A 1 135 ? -1.525 -7.348 11.821 1.00 95.50 135 LEU A N 1
ATOM 1081 C CA . LEU A 1 135 ? -0.654 -7.518 10.668 1.00 95.50 135 LEU A CA 1
ATOM 1082 C C . LEU A 1 135 ? 0.595 -8.265 11.129 1.00 95.50 135 LEU A C 1
ATOM 1084 O O . LEU A 1 135 ? 1.359 -7.763 11.949 1.00 95.50 135 LEU A O 1
ATOM 1088 N N . PHE A 1 136 ? 0.784 -9.471 10.612 1.00 96.12 136 PHE A N 1
ATOM 1089 C CA . PHE A 1 136 ? 1.883 -10.348 11.003 1.00 96.12 136 PHE A CA 1
ATOM 1090 C C . PHE A 1 136 ? 3.119 -10.142 10.133 1.00 96.12 136 PHE A C 1
ATOM 1092 O O . PHE A 1 136 ? 4.242 -10.211 10.626 1.00 96.12 136 PHE A O 1
ATOM 1099 N N . LYS A 1 137 ? 2.916 -9.936 8.827 1.00 96.19 137 LYS A N 1
ATOM 1100 C CA . LYS A 1 137 ? 3.996 -9.887 7.840 1.00 96.19 137 LYS A CA 1
ATOM 1101 C C . LYS A 1 137 ? 3.547 -9.184 6.564 1.00 96.19 137 LYS A C 1
ATOM 1103 O O . LYS A 1 137 ? 2.397 -9.322 6.146 1.00 96.19 137 LYS A O 1
ATOM 1108 N N . VAL A 1 138 ? 4.487 -8.491 5.929 1.00 97.31 138 VAL A N 1
ATOM 1109 C CA . VAL A 1 138 ? 4.370 -7.995 4.556 1.00 97.31 138 VAL A CA 1
ATOM 1110 C C . VAL A 1 138 ? 5.530 -8.577 3.758 1.00 97.31 138 VAL A C 1
ATOM 1112 O O . VAL A 1 138 ? 6.687 -8.378 4.121 1.00 97.31 138 VAL A O 1
ATOM 1115 N N . ASP A 1 139 ? 5.215 -9.299 2.690 1.00 97.12 139 ASP A N 1
ATOM 1116 C CA . ASP A 1 139 ? 6.187 -9.832 1.743 1.00 97.12 139 ASP A CA 1
ATOM 1117 C C . ASP A 1 139 ? 6.179 -9.007 0.465 1.00 97.12 139 ASP A C 1
ATOM 1119 O O . ASP A 1 139 ? 5.121 -8.736 -0.104 1.00 97.12 139 ASP A O 1
ATOM 1123 N N . VAL A 1 140 ? 7.371 -8.655 -0.011 1.00 96.50 140 VAL A N 1
ATOM 1124 C CA . VAL A 1 140 ? 7.571 -8.000 -1.303 1.00 96.50 140 VAL A CA 1
ATOM 1125 C C . VAL A 1 140 ? 8.434 -8.899 -2.170 1.00 96.50 140 VAL A C 1
ATOM 1127 O O . VAL A 1 140 ? 9.564 -9.232 -1.821 1.00 96.50 140 VAL A O 1
ATOM 1130 N N . MET A 1 141 ? 7.882 -9.292 -3.310 1.00 95.19 141 MET A N 1
ATOM 1131 C CA . MET A 1 141 ? 8.509 -10.162 -4.292 1.00 95.19 141 MET A CA 1
ATOM 1132 C C . MET A 1 141 ? 8.998 -9.305 -5.456 1.00 95.19 141 MET A C 1
ATOM 1134 O O . MET A 1 141 ? 8.220 -8.595 -6.102 1.00 95.19 141 MET A O 1
ATOM 1138 N N . GLY A 1 142 ? 10.295 -9.380 -5.735 1.00 92.44 142 GLY A N 1
ATOM 1139 C CA . GLY A 1 142 ? 10.894 -8.697 -6.869 1.00 92.44 142 GLY A CA 1
ATOM 1140 C C . GLY A 1 142 ? 12.102 -9.441 -7.410 1.00 92.44 142 GLY A C 1
ATOM 1141 O O . GLY A 1 142 ? 12.802 -10.139 -6.678 1.00 92.44 142 GLY A O 1
ATOM 1142 N N . ASN A 1 143 ? 12.356 -9.265 -8.701 1.00 91.69 143 ASN A N 1
ATOM 1143 C CA . ASN A 1 143 ? 13.506 -9.847 -9.375 1.00 91.69 143 ASN A CA 1
ATOM 1144 C C . ASN A 1 143 ? 14.648 -8.835 -9.436 1.00 91.69 143 ASN A C 1
ATOM 1146 O O . ASN A 1 143 ? 14.492 -7.723 -9.948 1.00 91.69 143 ASN A O 1
ATOM 1150 N N . VAL A 1 144 ? 15.806 -9.229 -8.908 1.00 87.12 144 VAL A N 1
ATOM 1151 C CA . VAL A 1 144 ? 17.047 -8.452 -9.001 1.00 87.12 144 VAL A CA 1
ATOM 1152 C C . VAL A 1 144 ? 17.533 -8.485 -10.447 1.00 87.12 144 VAL A C 1
ATOM 1154 O O . VAL A 1 144 ? 17.622 -9.560 -11.046 1.00 87.12 144 VAL A O 1
ATOM 1157 N N . SER A 1 145 ? 17.858 -7.322 -11.013 1.00 75.81 145 SER A N 1
ATOM 1158 C CA . SER A 1 145 ? 18.457 -7.275 -12.349 1.00 75.81 145 SER A CA 1
ATOM 1159 C C . SER A 1 145 ? 19.819 -7.961 -12.313 1.00 75.81 145 SER A C 1
ATOM 1161 O O . SER A 1 145 ? 20.698 -7.559 -11.551 1.00 75.81 145 SER A O 1
ATOM 1163 N N . ARG A 1 146 ? 19.987 -9.009 -13.122 1.00 70.81 146 ARG A N 1
ATOM 1164 C CA . ARG A 1 146 ? 21.293 -9.632 -13.349 1.00 70.81 146 ARG A CA 1
ATOM 1165 C C . ARG A 1 146 ? 22.077 -8.747 -14.318 1.00 70.81 146 ARG A C 1
ATOM 1167 O O . ARG A 1 146 ? 21.521 -8.343 -15.338 1.00 70.81 146 ARG A O 1
ATOM 1174 N N . ILE A 1 147 ? 23.313 -8.418 -13.946 1.00 57.34 147 ILE A N 1
ATOM 1175 C CA . ILE A 1 147 ? 24.306 -7.786 -14.828 1.00 57.34 147 ILE A CA 1
ATOM 1176 C C . ILE A 1 147 ? 24.887 -8.867 -15.736 1.00 57.34 147 ILE A C 1
ATOM 1178 O O . ILE A 1 147 ? 25.087 -9.994 -15.224 1.00 57.34 147 ILE A O 1
#

Radius of gyration: 18.39 Å; Cα contacts (8 Å, |Δi|>4): 318; chains: 1; bounding box: 39×39×52 Å